Protein AF-A0A949FU10-F1 (afdb_monomer)

Mean predicted aligned error: 13.72 Å

pLDDT: mean 79.92, std 23.71, range [29.31, 98.62]

Structure (mmCIF, N/CA/C/O backbone):
data_AF-A0A949FU10-F1
#
_entry.id   AF-A0A949FU10-F1
#
loop_
_atom_site.group_PDB
_atom_site.id
_atom_site.type_symbol
_atom_site.label_atom_id
_atom_site.lab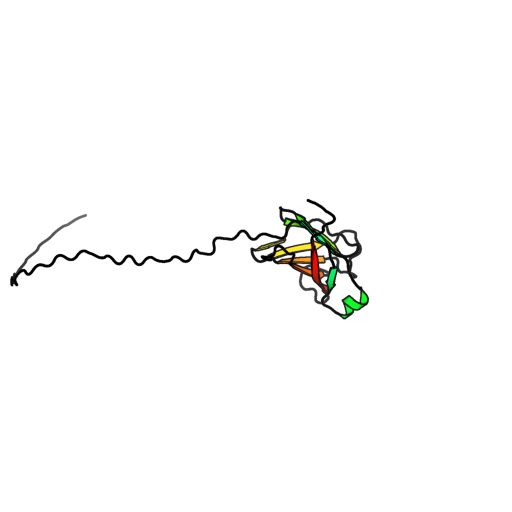el_alt_id
_atom_site.label_comp_id
_atom_site.label_asym_id
_atom_site.label_entity_id
_atom_site.label_seq_id
_atom_site.pdbx_PDB_ins_code
_atom_site.Cartn_x
_atom_site.Cartn_y
_atom_site.Cartn_z
_atom_site.occupancy
_atom_site.B_iso_or_equiv
_atom_site.auth_seq_id
_atom_site.auth_comp_id
_atom_site.auth_asym_id
_atom_site.auth_atom_id
_atom_site.pdbx_PDB_model_num
ATOM 1 N N . MET A 1 1 ? 60.988 -49.528 -0.776 1.00 36.22 1 MET A N 1
ATOM 2 C CA . MET A 1 1 ? 62.097 -50.430 -1.159 1.00 36.22 1 MET A CA 1
ATOM 3 C C . MET A 1 1 ? 61.467 -51.794 -1.379 1.00 36.22 1 MET A C 1
ATOM 5 O O . MET A 1 1 ? 61.014 -52.390 -0.419 1.00 36.22 1 MET A O 1
ATOM 9 N N . SER A 1 2 ? 61.008 -52.066 -2.598 1.00 36.38 2 SER A N 1
ATOM 10 C CA . SER A 1 2 ? 61.782 -52.619 -3.726 1.00 36.38 2 SER A CA 1
ATOM 11 C C . SER A 1 2 ? 61.984 -54.120 -3.586 1.00 36.38 2 SER A C 1
ATOM 13 O O . SER A 1 2 ? 62.791 -54.532 -2.766 1.00 36.38 2 SER A O 1
ATOM 15 N N . LEU A 1 3 ? 61.254 -54.876 -4.408 1.00 33.97 3 LEU A N 1
ATOM 16 C CA . LEU A 1 3 ? 61.683 -56.036 -5.207 1.00 33.97 3 LEU A CA 1
ATOM 17 C C . LEU A 1 3 ? 60.397 -56.584 -5.855 1.00 33.97 3 LEU A C 1
ATOM 19 O O . LEU A 1 3 ? 59.525 -57.107 -5.176 1.00 33.97 3 LEU A O 1
ATOM 23 N N . GLU A 1 4 ? 60.042 -56.097 -7.043 1.00 30.94 4 GLU A N 1
ATOM 24 C CA . GLU A 1 4 ? 60.472 -56.609 -8.355 1.00 30.94 4 GLU A CA 1
ATOM 25 C C . GLU A 1 4 ? 59.911 -57.994 -8.703 1.00 30.94 4 GLU A C 1
ATOM 27 O O . GLU A 1 4 ? 60.265 -58.973 -8.064 1.00 30.94 4 GLU A O 1
ATOM 32 N N . ARG A 1 5 ? 59.190 -58.005 -9.843 1.00 37.09 5 ARG A N 1
ATOM 33 C CA . ARG A 1 5 ? 59.291 -58.964 -10.966 1.00 37.09 5 ARG A CA 1
ATOM 34 C C . ARG A 1 5 ? 58.904 -60.427 -10.678 1.00 37.09 5 ARG A C 1
ATOM 36 O O . ARG A 1 5 ? 59.077 -60.940 -9.596 1.00 37.09 5 ARG A O 1
ATOM 43 N N . ALA A 1 6 ? 58.453 -61.247 -11.615 1.00 33.59 6 ALA A N 1
ATOM 44 C CA . ALA A 1 6 ? 57.992 -61.185 -12.999 1.00 33.59 6 ALA A CA 1
ATOM 45 C C . ALA A 1 6 ? 57.697 -62.657 -13.379 1.00 33.59 6 ALA A C 1
ATOM 47 O O . ALA A 1 6 ? 58.160 -63.569 -12.699 1.00 33.59 6 ALA A O 1
ATOM 48 N N . GLY A 1 7 ? 57.036 -62.888 -14.515 1.00 29.59 7 GLY A N 1
ATOM 49 C CA . GLY A 1 7 ? 57.070 -64.179 -15.223 1.00 29.59 7 GLY A CA 1
ATOM 50 C C . GLY A 1 7 ? 55.716 -64.890 -15.213 1.00 29.59 7 GLY A C 1
ATOM 51 O O . GLY A 1 7 ? 55.301 -65.382 -14.177 1.00 29.59 7 GLY A O 1
ATOM 52 N N . ALA A 1 8 ? 54.887 -64.805 -16.258 1.00 34.62 8 ALA A N 1
ATOM 53 C CA . ALA A 1 8 ? 55.028 -65.337 -17.625 1.00 34.62 8 ALA A CA 1
ATOM 54 C C . ALA A 1 8 ? 54.721 -66.843 -17.734 1.00 34.62 8 ALA A C 1
ATOM 56 O O . ALA A 1 8 ? 54.859 -67.585 -16.773 1.00 34.62 8 ALA A O 1
ATOM 57 N N . VAL A 1 9 ? 54.382 -67.245 -18.968 1.00 37.00 9 VAL A N 1
ATOM 58 C CA . VAL A 1 9 ? 54.052 -68.586 -19.501 1.00 37.00 9 VAL A CA 1
ATOM 59 C C . VAL A 1 9 ? 52.528 -68.791 -19.646 1.00 37.00 9 VAL A C 1
ATOM 61 O O . VAL A 1 9 ? 51.840 -69.071 -18.680 1.00 37.00 9 VAL A O 1
ATOM 64 N N . SER A 1 10 ? 51.901 -68.451 -20.783 1.00 38.00 10 SER A N 1
ATOM 65 C CA . SER A 1 10 ? 51.980 -69.030 -22.148 1.00 38.00 10 SER A CA 1
ATOM 66 C C . SER A 1 10 ? 51.036 -70.229 -22.349 1.00 38.00 10 SER A C 1
ATOM 68 O O . SER A 1 10 ? 50.742 -70.957 -21.411 1.00 38.00 10 SER A O 1
ATOM 70 N N . TRP A 1 11 ? 50.673 -70.448 -23.622 1.00 29.31 11 TRP A N 1
ATOM 71 C CA . TRP A 1 11 ? 50.143 -71.672 -24.242 1.00 29.31 11 TRP A CA 1
ATOM 72 C C . TRP A 1 11 ? 48.611 -71.785 -24.366 1.00 29.31 11 TRP A C 1
ATOM 74 O O . TRP A 1 11 ? 47.967 -72.473 -23.590 1.00 29.31 11 TRP A O 1
ATOM 84 N N . ARG A 1 12 ? 48.041 -71.297 -25.478 1.00 39.56 12 ARG A N 1
ATOM 85 C CA . ARG A 1 12 ? 47.785 -72.124 -26.683 1.00 39.56 12 ARG A CA 1
ATOM 86 C C . ARG A 1 12 ? 46.923 -71.390 -27.712 1.00 39.56 12 ARG A C 1
ATOM 88 O O . ARG A 1 12 ? 45.855 -70.868 -27.429 1.00 39.56 12 ARG A O 1
ATOM 95 N N . ARG A 1 13 ? 47.446 -71.409 -28.937 1.00 38.94 13 ARG A N 1
ATOM 96 C CA . ARG A 1 13 ? 46.797 -71.056 -30.198 1.00 38.94 13 ARG A CA 1
ATOM 97 C C . ARG A 1 13 ? 45.562 -71.928 -30.442 1.00 38.94 13 ARG A C 1
ATOM 99 O O . ARG A 1 13 ? 45.652 -73.145 -30.314 1.00 38.94 13 ARG A O 1
ATOM 106 N N . ALA A 1 14 ? 44.510 -71.320 -30.974 1.00 37.16 14 ALA A N 1
ATOM 107 C CA . ALA A 1 14 ? 43.688 -71.940 -32.003 1.00 37.16 14 ALA A CA 1
ATOM 108 C C . ALA A 1 14 ? 43.316 -70.859 -33.024 1.00 37.16 14 ALA A C 1
ATOM 110 O O . ALA A 1 14 ? 42.587 -69.917 -32.732 1.00 37.16 14 ALA A O 1
ATOM 111 N N . VAL A 1 15 ? 43.917 -70.985 -34.202 1.00 37.41 15 VAL A N 1
ATOM 112 C CA . VAL A 1 15 ? 43.561 -70.262 -35.418 1.00 37.41 15 VAL A CA 1
ATOM 113 C C . VAL A 1 15 ? 42.444 -71.063 -36.074 1.00 37.41 15 VAL A C 1
ATOM 115 O O . VAL A 1 15 ? 42.637 -72.248 -36.335 1.00 37.41 15 VAL A O 1
ATOM 118 N N . LEU A 1 16 ? 41.320 -70.423 -36.389 1.00 33.38 16 LEU A N 1
ATOM 119 C CA . LEU A 1 16 ? 40.479 -70.872 -37.489 1.00 33.38 16 LEU A CA 1
ATOM 120 C C . LEU A 1 16 ? 40.045 -69.655 -38.305 1.00 33.38 16 LEU A C 1
ATOM 122 O O . LEU A 1 16 ? 39.433 -68.718 -37.801 1.00 33.38 16 LEU A O 1
ATOM 126 N N . VAL A 1 17 ? 40.463 -69.688 -39.564 1.00 35.81 17 VAL A N 1
ATOM 127 C CA . VAL A 1 17 ? 40.218 -68.706 -40.614 1.00 35.81 17 VAL A CA 1
ATOM 128 C C . VAL A 1 17 ? 38.831 -68.961 -41.197 1.00 35.81 17 VAL A C 1
ATOM 130 O O . VAL A 1 17 ? 38.564 -70.076 -41.637 1.00 35.81 17 VAL A O 1
ATOM 133 N N . LEU A 1 18 ? 37.986 -67.931 -41.271 1.00 35.41 18 LEU A N 1
ATOM 134 C CA . LEU A 1 18 ? 36.823 -67.901 -42.159 1.00 35.41 18 LEU A CA 1
ATOM 135 C C . LEU A 1 18 ? 36.840 -66.591 -42.958 1.00 35.41 18 LEU A C 1
ATOM 137 O O . LEU A 1 18 ? 36.600 -65.503 -42.448 1.00 35.41 18 LEU A O 1
ATOM 141 N N . THR A 1 19 ? 37.267 -66.777 -44.204 1.00 40.72 19 THR A N 1
ATOM 142 C CA . THR A 1 19 ? 36.998 -66.055 -45.455 1.00 40.72 19 THR A CA 1
ATOM 143 C C . THR A 1 19 ? 36.336 -64.676 -45.416 1.00 40.72 19 THR A C 1
ATOM 145 O O . THR A 1 19 ? 35.208 -64.495 -44.970 1.00 40.72 19 THR A O 1
ATOM 148 N N . ALA A 1 20 ? 37.042 -63.742 -46.056 1.00 36.19 20 ALA A N 1
ATOM 149 C CA . ALA A 1 20 ? 36.609 -62.414 -46.445 1.00 36.19 20 ALA A CA 1
ATOM 150 C C . ALA A 1 20 ? 35.370 -62.412 -47.360 1.00 36.19 20 ALA A C 1
ATOM 152 O O . ALA A 1 20 ? 35.271 -63.196 -48.301 1.00 36.19 20 ALA A O 1
ATOM 153 N N . GLY A 1 21 ? 34.497 -61.435 -47.126 1.00 37.06 21 GLY A N 1
ATOM 154 C CA . GLY A 1 21 ? 33.452 -60.979 -48.038 1.00 37.06 21 GLY A CA 1
ATOM 155 C C . GLY A 1 21 ? 33.087 -59.543 -47.665 1.00 37.06 21 GLY A C 1
ATOM 156 O O . GLY A 1 21 ? 32.436 -59.307 -46.655 1.00 37.06 21 GLY A O 1
ATOM 157 N N . ALA A 1 22 ? 33.618 -58.588 -48.424 1.00 42.38 22 ALA A N 1
ATOM 158 C CA . ALA A 1 22 ? 33.556 -57.151 -48.182 1.00 42.38 22 ALA A CA 1
ATOM 159 C C . ALA A 1 22 ? 32.151 -56.561 -48.359 1.00 42.38 22 ALA A C 1
ATOM 161 O O . ALA A 1 22 ? 31.517 -56.896 -49.349 1.00 42.38 22 A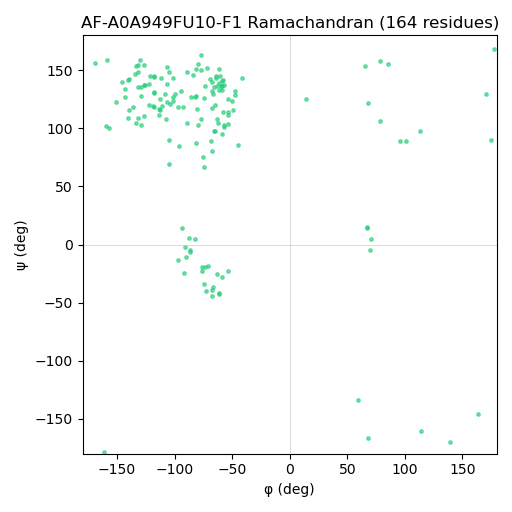LA A O 1
ATOM 162 N N . VAL A 1 23 ? 31.759 -55.586 -47.524 1.00 38.00 23 VAL A N 1
ATOM 163 C CA . VAL A 1 23 ? 31.044 -54.368 -47.964 1.00 38.00 23 VAL A CA 1
ATOM 164 C C . VAL A 1 23 ? 31.389 -53.213 -47.013 1.00 38.00 23 VAL A C 1
ATOM 166 O O . VAL A 1 23 ? 31.193 -53.301 -45.803 1.00 38.00 23 VAL A O 1
ATOM 169 N N . LEU A 1 24 ? 31.923 -52.131 -47.587 1.00 41.94 24 LEU A N 1
ATOM 170 C CA . LEU A 1 24 ? 32.089 -50.827 -46.952 1.00 41.94 24 LEU A CA 1
ATOM 171 C C . LEU A 1 24 ? 30.734 -50.276 -46.485 1.00 41.94 24 LEU A C 1
ATOM 173 O O . LEU A 1 24 ? 29.799 -50.189 -47.275 1.00 41.94 24 LEU A O 1
ATOM 177 N N . GLY A 1 25 ? 30.658 -49.788 -45.251 1.00 38.00 25 GLY A N 1
ATOM 178 C CA . GLY A 1 25 ? 29.503 -49.029 -44.782 1.00 38.00 25 GLY A CA 1
ATOM 179 C C . GLY A 1 25 ? 29.869 -48.190 -43.573 1.00 38.00 25 GLY A C 1
ATOM 180 O O . GLY A 1 25 ? 30.027 -48.716 -42.479 1.00 38.00 25 GLY A O 1
ATOM 181 N N . LEU A 1 26 ? 30.064 -46.896 -43.818 1.00 43.50 26 LEU A N 1
ATOM 182 C CA . LEU A 1 26 ? 30.449 -45.849 -42.879 1.00 43.50 26 LEU A CA 1
ATOM 183 C C . LEU A 1 26 ? 29.755 -45.926 -41.511 1.00 43.50 26 LEU A C 1
ATOM 185 O O . LEU A 1 26 ? 28.553 -46.150 -41.394 1.00 43.50 26 LEU A O 1
ATOM 189 N N . HIS A 1 27 ? 30.534 -45.573 -40.491 1.00 42.34 27 HIS A N 1
ATOM 190 C CA . HIS A 1 27 ? 30.065 -45.107 -39.196 1.00 42.34 27 HIS A CA 1
ATOM 191 C C . HIS A 1 27 ? 29.011 -44.001 -39.345 1.00 42.34 27 HIS A C 1
ATOM 193 O O . HIS A 1 27 ? 29.327 -42.891 -39.765 1.00 42.34 27 HIS A O 1
ATOM 199 N N . ALA A 1 28 ? 27.784 -44.269 -38.908 1.00 46.44 28 ALA A N 1
ATOM 200 C CA . ALA A 1 28 ? 26.878 -43.224 -38.461 1.00 46.44 28 ALA A CA 1
ATOM 201 C C . ALA A 1 28 ? 26.832 -43.291 -36.933 1.00 46.44 28 ALA A C 1
ATOM 203 O O . ALA A 1 28 ? 26.052 -44.028 -36.335 1.00 46.44 28 ALA A O 1
ATOM 204 N N . CYS A 1 29 ? 27.739 -42.545 -36.303 1.00 40.28 29 CYS A N 1
ATOM 205 C CA . CYS A 1 29 ? 27.634 -42.200 -34.896 1.00 40.28 29 CYS A CA 1
ATOM 206 C C . CYS A 1 29 ? 26.347 -41.376 -34.752 1.00 40.28 29 CYS A C 1
ATOM 208 O O . CYS A 1 29 ? 26.289 -40.233 -35.209 1.00 40.28 29 CYS A O 1
ATOM 210 N N . ALA A 1 30 ? 25.289 -41.976 -34.210 1.00 49.25 30 ALA A N 1
ATOM 211 C CA . ALA A 1 30 ? 24.058 -41.268 -33.901 1.00 49.25 30 ALA A CA 1
ATOM 212 C C . ALA A 1 30 ? 24.345 -40.299 -32.745 1.00 49.25 30 ALA A C 1
ATOM 214 O O . ALA A 1 30 ? 24.238 -40.648 -31.571 1.00 49.25 30 ALA A O 1
ATOM 215 N N . LEU A 1 31 ? 24.762 -39.079 -33.086 1.00 52.09 31 LEU A N 1
ATOM 216 C CA . LEU A 1 31 ? 24.756 -37.949 -32.170 1.00 52.09 31 LEU A CA 1
ATOM 217 C C . LEU A 1 31 ? 23.295 -37.659 -31.832 1.00 52.09 31 LEU A C 1
ATOM 219 O O . LEU A 1 31 ? 22.583 -37.012 -32.599 1.00 52.09 31 LEU A O 1
ATOM 223 N N . ALA A 1 32 ? 22.845 -38.166 -30.687 1.00 52.44 32 ALA A N 1
ATOM 224 C CA . ALA A 1 32 ? 21.641 -37.678 -30.044 1.00 52.44 32 ALA A CA 1
ATOM 225 C C . ALA A 1 32 ? 21.838 -36.176 -29.796 1.00 52.44 32 ALA A C 1
ATOM 227 O O . ALA A 1 32 ? 22.583 -35.768 -28.903 1.00 52.44 32 ALA A O 1
ATOM 228 N N . GLN A 1 33 ? 21.217 -35.347 -30.633 1.00 51.00 33 GLN A N 1
ATOM 229 C CA . GLN A 1 33 ? 21.089 -33.922 -30.378 1.00 51.00 33 GLN A CA 1
ATOM 230 C C . GLN A 1 33 ? 20.194 -33.794 -29.151 1.00 51.00 33 GLN A C 1
ATOM 232 O O . GLN A 1 33 ? 18.974 -33.911 -29.236 1.00 51.00 33 GLN A O 1
ATOM 237 N N . SER A 1 34 ? 20.821 -33.617 -27.990 1.00 48.62 34 SER A N 1
ATOM 238 C CA . SER A 1 34 ? 20.141 -33.101 -26.816 1.00 48.62 34 SER A CA 1
ATOM 239 C C . SER A 1 34 ? 19.564 -31.750 -27.219 1.00 48.62 34 SER A C 1
ATOM 241 O O . SER A 1 34 ? 20.290 -30.759 -27.317 1.00 48.62 34 SER A O 1
ATOM 243 N N . THR A 1 35 ? 18.265 -31.706 -27.507 1.00 49.75 35 THR A N 1
ATOM 244 C CA . THR A 1 35 ? 17.511 -30.461 -27.474 1.00 49.75 35 THR A CA 1
ATOM 245 C C . THR A 1 35 ? 17.463 -30.065 -26.009 1.00 49.75 35 THR A C 1
ATOM 247 O O . THR A 1 35 ? 16.498 -30.357 -25.300 1.00 49.75 35 THR A O 1
ATOM 250 N N . ALA A 1 36 ? 18.554 -29.468 -25.528 1.00 54.50 36 ALA A N 1
ATOM 251 C CA . ALA A 1 36 ? 18.522 -28.681 -24.319 1.00 54.50 36 ALA A CA 1
ATOM 252 C C . ALA A 1 36 ? 17.400 -27.671 -24.550 1.00 54.50 36 ALA A C 1
ATOM 254 O O . ALA A 1 36 ? 17.539 -26.744 -25.347 1.00 54.50 36 ALA A O 1
ATOM 255 N N . HIS A 1 37 ? 16.247 -27.918 -23.925 1.00 55.78 37 HIS A N 1
ATOM 256 C CA . HIS A 1 37 ? 15.246 -26.883 -23.764 1.00 55.78 37 HIS A CA 1
ATOM 257 C C . HIS A 1 37 ? 16.007 -25.662 -23.251 1.00 55.78 37 HIS A C 1
ATOM 259 O O . HIS A 1 37 ? 16.786 -25.831 -22.302 1.00 55.78 37 HIS A O 1
ATOM 265 N N . PRO A 1 38 ? 15.858 -24.475 -23.864 1.00 52.75 38 PRO A N 1
ATOM 266 C CA . PRO A 1 38 ? 16.388 -23.278 -23.248 1.00 52.75 38 PRO A CA 1
ATOM 267 C C . PRO A 1 38 ? 15.810 -23.254 -21.835 1.00 52.75 38 PRO A C 1
ATOM 269 O O . PRO A 1 38 ? 14.596 -23.164 -21.641 1.00 52.75 38 PRO A O 1
ATOM 272 N N . SER A 1 39 ? 16.692 -23.448 -20.851 1.00 51.16 39 SER A N 1
ATOM 273 C CA . SER A 1 39 ? 16.407 -23.111 -19.464 1.00 51.16 39 SER A CA 1
ATOM 274 C C . SER A 1 39 ? 15.816 -21.707 -19.516 1.00 51.16 39 SER A C 1
ATOM 276 O O . SER A 1 39 ? 16.385 -20.908 -20.264 1.00 51.16 39 SER A O 1
ATOM 278 N N . PRO A 1 40 ? 14.680 -21.408 -18.856 1.00 53.59 40 PRO A N 1
ATOM 279 C CA . PRO A 1 40 ? 14.101 -20.076 -18.892 1.00 53.59 40 PRO A CA 1
ATOM 280 C C . PRO A 1 40 ? 15.154 -19.118 -18.350 1.00 53.59 40 PRO A C 1
ATOM 282 O O . PRO A 1 40 ? 15.361 -18.982 -17.146 1.00 53.59 40 PRO A O 1
ATOM 285 N N . GLU A 1 41 ? 15.882 -18.536 -19.292 1.00 49.94 41 GLU A N 1
ATOM 286 C CA . GLU A 1 41 ? 16.798 -17.445 -19.116 1.00 49.94 41 GLU A CA 1
ATOM 287 C C . GLU A 1 41 ? 16.008 -16.409 -18.345 1.00 49.94 41 GLU A C 1
ATOM 289 O O . GLU A 1 41 ? 14.878 -16.088 -18.714 1.00 49.94 41 GLU A O 1
ATOM 294 N N . THR A 1 42 ? 16.561 -16.018 -17.203 1.00 49.69 42 THR A N 1
ATOM 295 C CA . THR A 1 42 ? 16.027 -15.070 -16.239 1.00 49.69 42 THR A CA 1
ATOM 296 C C . THR A 1 42 ? 15.487 -13.840 -16.962 1.00 49.69 42 THR A C 1
ATOM 298 O O . THR A 1 42 ? 16.197 -12.849 -17.119 1.00 49.69 42 THR A O 1
ATOM 301 N N . ALA A 1 43 ? 14.235 -13.891 -17.423 1.00 53.09 43 ALA A N 1
ATOM 302 C CA . ALA A 1 43 ? 13.553 -12.728 -17.943 1.00 53.09 43 ALA A CA 1
ATOM 303 C C . ALA A 1 43 ? 13.582 -11.732 -16.791 1.00 53.09 43 ALA A C 1
ATOM 305 O O . ALA A 1 43 ? 13.073 -12.023 -15.703 1.00 53.09 43 ALA A O 1
ATOM 306 N N . ALA A 1 44 ? 14.297 -10.623 -16.982 1.00 62.41 44 ALA A N 1
ATOM 307 C CA . ALA A 1 44 ? 14.413 -9.601 -15.963 1.00 62.41 44 ALA A CA 1
ATOM 308 C C . ALA A 1 44 ? 12.989 -9.220 -15.553 1.00 62.41 44 ALA A C 1
ATOM 310 O O . ALA A 1 44 ? 12.210 -8.738 -16.374 1.00 62.41 44 ALA A O 1
ATOM 311 N N . VAL A 1 45 ? 12.621 -9.523 -14.307 1.00 69.25 45 VAL A N 1
ATOM 312 C CA . VAL A 1 45 ? 11.291 -9.204 -13.794 1.00 69.25 45 VAL A CA 1
ATOM 313 C C . VAL A 1 45 ? 11.160 -7.692 -13.813 1.00 69.25 45 VAL A C 1
ATOM 315 O O . VAL A 1 45 ? 11.809 -6.994 -13.031 1.00 69.25 45 VAL A O 1
ATOM 318 N N . ALA A 1 46 ? 10.349 -7.196 -14.743 1.00 84.00 46 ALA A N 1
ATOM 319 C CA . ALA A 1 46 ? 10.040 -5.787 -14.854 1.00 84.00 46 ALA A CA 1
ATOM 320 C C . ALA A 1 46 ? 8.963 -5.448 -13.822 1.00 84.00 46 ALA A C 1
ATOM 322 O O . ALA A 1 46 ? 7.846 -5.964 -13.869 1.00 84.00 46 ALA A O 1
ATOM 323 N N . TYR A 1 47 ? 9.315 -4.593 -12.867 1.00 89.81 47 TYR A N 1
ATOM 324 C CA . TYR A 1 47 ? 8.343 -4.016 -11.948 1.00 89.81 47 TYR A CA 1
ATOM 325 C C . TYR A 1 47 ? 7.629 -2.832 -12.610 1.00 89.81 47 TYR A C 1
ATOM 327 O O . TYR A 1 47 ? 8.233 -2.150 -13.442 1.00 89.81 47 TYR A O 1
ATOM 335 N N . PRO A 1 48 ? 6.372 -2.556 -12.227 1.00 92.31 48 PRO A N 1
ATOM 336 C CA . PRO A 1 48 ? 5.571 -1.458 -12.767 1.00 92.31 48 PRO A CA 1
ATOM 337 C C . PRO A 1 48 ? 6.035 -0.096 -12.211 1.00 92.31 48 PRO A C 1
ATOM 339 O O . PRO A 1 48 ? 5.334 0.552 -11.435 1.00 92.31 48 PRO A O 1
ATOM 342 N N . VAL A 1 49 ? 7.248 0.325 -12.573 1.00 94.25 49 VAL A N 1
ATOM 343 C CA . VAL A 1 49 ? 7.821 1.635 -12.223 1.00 94.25 49 VAL A CA 1
ATOM 344 C C . VAL A 1 49 ? 6.941 2.751 -12.789 1.00 94.25 49 VAL A C 1
ATOM 346 O O . VAL A 1 49 ? 6.499 2.676 -13.935 1.00 94.25 49 VAL A O 1
ATOM 349 N N . GLY A 1 50 ? 6.698 3.787 -11.987 1.00 95.12 50 GLY A N 1
ATOM 350 C CA . GLY A 1 50 ? 5.913 4.954 -12.378 1.00 95.12 50 GLY A CA 1
ATOM 351 C C . GLY A 1 50 ? 4.976 5.458 -11.285 1.00 95.12 50 GLY A C 1
ATOM 352 O O . GLY A 1 50 ? 5.036 5.033 -10.127 1.00 95.12 50 GLY A O 1
ATOM 353 N N . HIS A 1 51 ? 4.099 6.376 -11.686 1.00 97.25 51 HIS A N 1
ATOM 354 C CA . HIS A 1 51 ? 3.065 6.956 -10.839 1.00 97.25 51 HIS A CA 1
ATOM 355 C C . HIS A 1 51 ? 1.716 6.286 -11.105 1.00 97.25 51 HIS A C 1
ATOM 357 O O . HIS A 1 51 ? 1.263 6.168 -12.248 1.00 97.25 51 HIS A O 1
ATOM 363 N N . TRP A 1 52 ? 1.064 5.864 -10.029 1.00 97.81 52 TRP A N 1
ATOM 364 C CA . TRP A 1 52 ? -0.183 5.117 -10.044 1.00 97.81 52 TRP A CA 1
ATOM 365 C C . TRP A 1 52 ? -1.184 5.779 -9.110 1.00 97.81 52 TRP A C 1
ATOM 367 O O . TRP A 1 52 ? -0.853 6.129 -7.979 1.00 97.81 52 TRP A O 1
ATOM 377 N N . VAL A 1 53 ? -2.422 5.918 -9.568 1.00 98.00 53 VAL A N 1
ATOM 378 C CA . VAL A 1 53 ? -3.526 6.515 -8.806 1.00 98.00 53 VAL A CA 1
ATOM 379 C C . VAL A 1 53 ? -4.754 5.621 -8.890 1.00 98.00 53 VAL A C 1
ATOM 381 O O . VAL A 1 53 ? -4.918 4.871 -9.853 1.00 98.00 53 VAL A O 1
ATOM 384 N N . GLY A 1 54 ? -5.633 5.695 -7.899 1.00 97.31 54 GLY A N 1
ATOM 385 C CA . GLY A 1 54 ? -6.838 4.872 -7.857 1.00 97.31 54 GLY A CA 1
ATOM 386 C C . GLY A 1 54 ? -7.463 4.846 -6.471 1.00 97.31 54 GLY A C 1
ATOM 387 O O . GLY A 1 54 ? -7.406 5.833 -5.737 1.00 97.31 54 GLY A O 1
ATOM 388 N N . GLU A 1 55 ? -8.040 3.703 -6.117 1.00 97.12 55 GLU A N 1
ATOM 389 C CA . GLU A 1 55 ? -8.738 3.511 -4.847 1.00 97.12 55 GLU A CA 1
ATOM 390 C C . GLU A 1 55 ? -8.135 2.365 -4.030 1.00 97.12 55 GLU A C 1
ATOM 392 O O . GLU A 1 55 ? -7.831 1.290 -4.551 1.00 97.12 55 GLU A O 1
ATOM 397 N N . ALA A 1 56 ? -8.012 2.581 -2.721 1.00 97.31 56 ALA A N 1
ATOM 398 C CA . ALA A 1 56 ? -7.714 1.547 -1.740 1.00 97.31 56 ALA A CA 1
ATOM 399 C C . ALA A 1 56 ? -9.002 0.787 -1.383 1.00 97.31 56 ALA A C 1
ATOM 401 O O . ALA A 1 56 ? -9.704 1.108 -0.416 1.00 97.31 56 ALA A O 1
ATOM 402 N N . ARG A 1 57 ? -9.328 -0.249 -2.160 1.00 96.94 57 ARG A N 1
ATOM 403 C CA . ARG A 1 57 ? -10.538 -1.048 -1.955 1.00 96.94 57 ARG A CA 1
ATOM 404 C C . ARG A 1 57 ? -10.343 -2.070 -0.839 1.00 96.94 57 ARG A C 1
ATOM 406 O O . ARG A 1 57 ? -9.776 -3.144 -1.037 1.00 96.94 57 ARG A O 1
ATOM 413 N N . LEU A 1 58 ? -10.907 -1.771 0.329 1.00 97.06 58 LEU A N 1
ATOM 414 C CA . LEU A 1 58 ? -10.974 -2.696 1.466 1.00 97.06 58 LEU A CA 1
ATOM 415 C C . LEU A 1 58 ? -11.802 -3.939 1.129 1.00 97.06 58 LEU A C 1
ATOM 417 O O . LEU A 1 58 ? -12.887 -3.820 0.560 1.00 97.06 58 LEU A O 1
ATOM 421 N N . PHE A 1 59 ? -11.338 -5.128 1.513 1.00 96.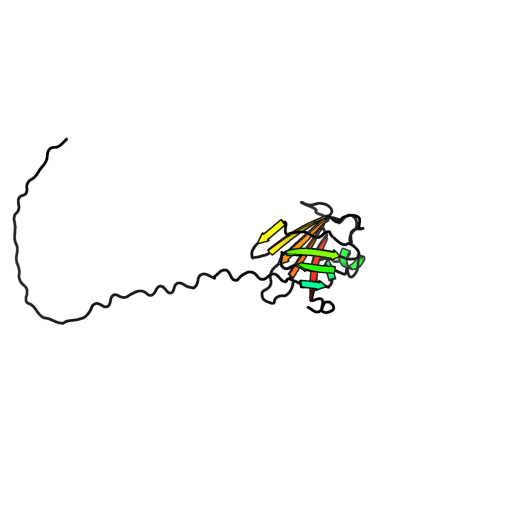31 59 PHE A N 1
ATOM 422 C CA . PHE A 1 59 ? -12.070 -6.384 1.312 1.00 96.31 59 PHE A CA 1
ATOM 423 C C . PHE A 1 59 ? -13.242 -6.553 2.276 1.00 96.31 59 PHE A C 1
ATOM 425 O O . PHE A 1 59 ? -14.283 -7.069 1.868 1.00 96.31 59 PHE A O 1
ATOM 432 N N . ASP A 1 60 ? -13.115 -6.057 3.506 1.00 95.81 60 ASP A N 1
ATOM 433 C CA . ASP A 1 60 ? -14.219 -6.036 4.462 1.00 95.81 60 ASP A CA 1
ATOM 434 C C . ASP A 1 60 ? -15.341 -5.109 3.966 1.00 95.81 60 ASP A C 1
ATOM 436 O O . ASP A 1 60 ? -15.149 -3.907 3.746 1.00 95.81 60 ASP A O 1
ATOM 440 N N . ARG A 1 61 ? -16.533 -5.682 3.772 1.00 94.19 61 ARG A N 1
ATOM 441 C CA . ARG A 1 61 ? -17.695 -4.962 3.244 1.00 94.19 61 ARG A CA 1
ATOM 442 C C . ARG A 1 61 ? -18.219 -3.908 4.219 1.00 94.19 61 ARG A C 1
ATOM 444 O O . ARG A 1 61 ? -18.621 -2.841 3.757 1.00 94.19 61 ARG A O 1
ATOM 451 N N . ALA A 1 62 ? -18.239 -4.194 5.520 1.00 93.31 62 ALA A N 1
ATOM 452 C CA . ALA A 1 62 ? -18.759 -3.271 6.526 1.00 93.31 62 ALA A CA 1
ATOM 453 C C . ALA A 1 62 ? -17.849 -2.042 6.639 1.00 93.31 62 ALA A C 1
ATOM 455 O O . ALA A 1 62 ? -18.332 -0.910 6.579 1.00 93.31 62 ALA A O 1
ATOM 456 N N . LEU A 1 63 ? -16.528 -2.253 6.672 1.00 91.69 63 LEU A N 1
ATOM 457 C CA . LEU A 1 63 ? -15.554 -1.159 6.644 1.00 91.69 63 LEU A CA 1
ATOM 458 C C . LEU A 1 63 ? -15.659 -0.337 5.355 1.00 91.69 63 LEU A C 1
ATOM 460 O O . LEU A 1 63 ? -15.625 0.892 5.415 1.00 91.69 63 LEU A O 1
ATOM 464 N N . ARG A 1 64 ? -15.841 -0.989 4.198 1.00 92.62 64 ARG A N 1
ATOM 465 C CA . ARG A 1 64 ? -16.033 -0.293 2.914 1.00 92.62 64 ARG A CA 1
ATOM 466 C C . ARG A 1 64 ? -17.291 0.581 2.916 1.00 92.62 64 ARG A C 1
ATOM 468 O O . ARG A 1 64 ? -17.240 1.712 2.447 1.00 92.62 64 ARG A O 1
ATOM 475 N N . GLN A 1 65 ? -18.404 0.084 3.457 1.00 92.50 65 GLN A N 1
ATOM 476 C CA . GLN A 1 65 ? -19.655 0.846 3.561 1.00 92.50 65 GLN A CA 1
ATOM 477 C C . GLN A 1 65 ? -19.538 2.033 4.523 1.00 92.50 65 GLN A C 1
ATOM 479 O O . GLN A 1 65 ? -20.096 3.089 4.250 1.00 92.50 65 GLN A O 1
ATOM 484 N N . GLN A 1 66 ? -18.799 1.876 5.623 1.00 91.50 66 GLN A N 1
ATOM 485 C CA . GLN A 1 66 ? -18.607 2.937 6.609 1.00 91.50 66 GLN A CA 1
ATOM 486 C C . GLN A 1 66 ? -17.674 4.049 6.113 1.00 91.50 66 GLN A C 1
ATOM 488 O O . GLN A 1 66 ? -17.889 5.218 6.426 1.00 91.50 66 GLN A O 1
ATOM 493 N N . ARG A 1 67 ? -16.597 3.690 5.406 1.00 88.69 67 ARG A N 1
ATOM 494 C CA . ARG A 1 67 ? -15.563 4.647 4.985 1.00 88.69 67 ARG A CA 1
ATOM 495 C C . ARG A 1 67 ? -15.803 5.249 3.608 1.00 88.69 67 ARG A C 1
ATOM 497 O O . ARG A 1 67 ? -15.318 6.345 3.358 1.00 88.69 67 ARG A O 1
ATOM 504 N N . GLY A 1 68 ? -16.543 4.557 2.745 1.00 88.00 68 GLY A N 1
ATOM 505 C CA . GLY A 1 68 ? -16.650 4.928 1.340 1.00 88.00 68 GLY A CA 1
ATOM 506 C C . GLY A 1 68 ? -15.330 4.720 0.581 1.00 88.00 68 GLY A C 1
ATOM 507 O O . GLY A 1 68 ? -14.432 4.026 1.071 1.00 88.00 68 GLY A O 1
ATOM 508 N N . PRO A 1 69 ? -15.220 5.281 -0.633 1.00 89.94 69 PRO A N 1
ATOM 509 C CA . PRO A 1 69 ? -13.997 5.235 -1.430 1.00 89.94 69 PRO A CA 1
ATOM 510 C C . PRO A 1 69 ? -12.832 5.926 -0.712 1.00 89.94 69 PRO A C 1
ATOM 512 O O . PRO A 1 69 ? -12.980 7.039 -0.210 1.00 89.94 69 PRO A O 1
ATOM 515 N N . ILE A 1 70 ? -11.665 5.279 -0.683 1.00 95.50 70 ILE A N 1
ATOM 516 C CA . ILE A 1 70 ? -10.441 5.840 -0.102 1.00 95.50 70 ILE A CA 1
ATOM 517 C C . ILE A 1 70 ? -9.453 6.057 -1.252 1.00 95.50 70 ILE A C 1
ATOM 519 O O . ILE A 1 70 ? -8.989 5.065 -1.820 1.00 95.50 70 ILE A O 1
ATOM 523 N N . PRO A 1 71 ? -9.126 7.307 -1.627 1.00 96.88 71 PRO A N 1
ATOM 524 C CA . PRO A 1 71 ? -8.171 7.553 -2.699 1.00 96.88 71 PRO A CA 1
ATOM 525 C C . PRO A 1 71 ? -6.792 7.027 -2.303 1.00 96.88 71 PRO A C 1
ATOM 527 O O . PRO A 1 71 ? -6.406 7.078 -1.135 1.00 96.88 71 PRO A O 1
ATOM 530 N N . MET A 1 72 ? -6.047 6.512 -3.272 1.00 97.69 72 MET A N 1
ATOM 531 C CA . MET A 1 72 ? -4.696 6.010 -3.062 1.00 97.69 72 MET A CA 1
ATOM 532 C C . MET A 1 72 ? -3.804 6.389 -4.237 1.00 97.69 72 MET A C 1
ATOM 534 O O . MET A 1 72 ? -4.231 6.352 -5.395 1.00 97.69 72 MET A O 1
ATOM 538 N N . SER A 1 73 ? -2.558 6.739 -3.934 1.00 97.75 73 SER A N 1
ATOM 539 C CA . SER A 1 73 ? -1.514 6.941 -4.931 1.00 97.75 73 SER A CA 1
ATOM 540 C C . SER A 1 73 ? -0.219 6.260 -4.511 1.00 97.75 73 SER A C 1
ATOM 542 O O . SER A 1 73 ? 0.101 6.153 -3.325 1.00 97.75 73 SER A O 1
ATOM 544 N N . ILE A 1 74 ? 0.515 5.777 -5.506 1.00 97.81 74 ILE A N 1
ATOM 545 C CA . ILE A 1 74 ? 1.834 5.176 -5.364 1.00 97.81 74 ILE A CA 1
ATOM 546 C C . ILE A 1 74 ? 2.762 5.800 -6.401 1.00 97.81 74 ILE A C 1
ATOM 548 O O . ILE A 1 74 ? 2.419 5.896 -7.576 1.00 97.81 74 ILE A O 1
ATOM 552 N N . GLU A 1 75 ? 3.968 6.147 -5.973 1.00 97.75 75 GLU A N 1
ATOM 553 C CA . GLU A 1 75 ? 5.111 6.376 -6.852 1.00 97.75 75 GLU A CA 1
ATOM 554 C C . GLU A 1 75 ? 6.126 5.267 -6.580 1.00 97.75 75 GLU A C 1
ATOM 556 O O . GLU A 1 75 ? 6.645 5.157 -5.465 1.00 97.75 75 GLU A O 1
ATOM 561 N N . LEU A 1 76 ? 6.379 4.431 -7.587 1.00 97.44 76 LEU A N 1
ATOM 562 C CA . LEU A 1 76 ? 7.425 3.414 -7.549 1.00 97.44 76 LEU A CA 1
ATOM 563 C C . LEU A 1 76 ? 8.566 3.860 -8.460 1.00 97.44 76 LEU A C 1
ATOM 565 O O . LEU A 1 76 ? 8.424 3.839 -9.683 1.00 97.44 76 LEU A O 1
ATOM 569 N N . ALA A 1 77 ? 9.684 4.265 -7.866 1.00 96.38 77 ALA A N 1
ATOM 570 C CA . ALA A 1 77 ? 10.851 4.745 -8.595 1.00 96.38 77 ALA A CA 1
ATOM 571 C C . ALA A 1 77 ? 11.666 3.590 -9.229 1.00 96.38 77 ALA A C 1
ATOM 573 O O . ALA A 1 77 ? 11.509 2.430 -8.834 1.00 96.38 77 ALA A O 1
ATOM 574 N N . PRO A 1 78 ? 12.562 3.871 -10.201 1.00 95.19 78 PRO A N 1
ATOM 575 C CA . PRO A 1 78 ? 13.401 2.847 -10.841 1.00 95.19 78 PRO A CA 1
ATOM 576 C C . PRO A 1 78 ? 14.314 2.069 -9.880 1.00 95.19 78 PRO A C 1
ATOM 578 O O . PRO A 1 78 ? 14.637 0.909 -10.132 1.00 95.19 78 PRO A O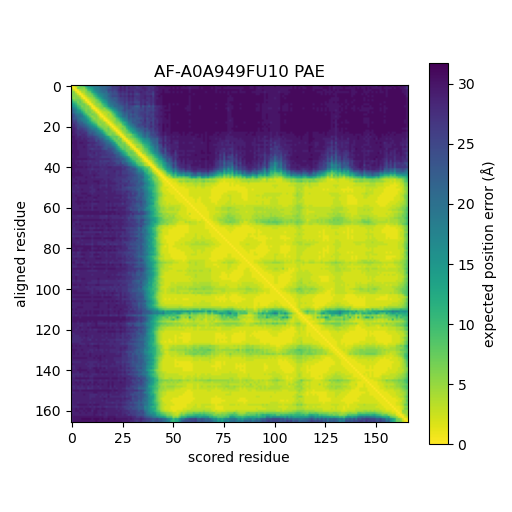 1
ATOM 581 N N . ASP A 1 79 ? 14.717 2.688 -8.769 1.00 95.56 79 ASP A N 1
ATOM 582 C CA . ASP A 1 79 ? 15.489 2.066 -7.685 1.00 95.56 79 ASP A CA 1
ATOM 583 C C . ASP A 1 79 ? 14.614 1.271 -6.693 1.00 95.56 79 ASP A C 1
ATOM 585 O O . ASP A 1 79 ? 15.117 0.721 -5.712 1.00 95.56 79 ASP A O 1
ATOM 589 N N . LEU A 1 80 ? 13.313 1.159 -6.985 1.00 96.19 80 LEU A N 1
ATOM 590 C CA . LEU A 1 80 ? 12.274 0.518 -6.180 1.00 96.19 80 LEU A CA 1
ATOM 591 C C . LEU A 1 80 ? 11.962 1.240 -4.865 1.00 96.19 80 LEU A C 1
ATOM 593 O O . LEU A 1 80 ? 11.293 0.661 -3.999 1.00 96.19 80 LEU A O 1
ATOM 597 N N . LEU A 1 81 ? 12.394 2.493 -4.711 1.00 98.00 81 LEU A N 1
ATOM 598 C CA . LEU A 1 81 ? 11.918 3.338 -3.628 1.00 98.00 81 LEU A CA 1
ATOM 599 C C . LEU A 1 81 ? 10.430 3.642 -3.841 1.00 98.00 81 LEU A C 1
ATOM 601 O O . LEU A 1 81 ? 10.005 4.055 -4.922 1.00 98.00 81 LEU A O 1
ATOM 605 N N . LEU A 1 82 ? 9.638 3.414 -2.798 1.00 98.19 82 LEU A N 1
ATOM 606 C CA . LEU A 1 82 ? 8.191 3.566 -2.825 1.00 98.19 82 LEU A CA 1
ATOM 607 C C . LEU A 1 82 ? 7.768 4.786 -2.014 1.00 98.19 82 LEU A C 1
ATOM 609 O O . LEU A 1 82 ? 8.112 4.882 -0.835 1.00 98.19 82 LEU A O 1
ATOM 613 N N . LYS A 1 83 ? 6.944 5.651 -2.605 1.00 97.50 83 LYS A N 1
ATOM 614 C CA . LYS A 1 83 ? 6.123 6.630 -1.877 1.00 97.50 83 LYS A CA 1
ATOM 615 C C . LYS A 1 83 ? 4.658 6.248 -2.022 1.00 97.50 83 LYS A C 1
ATOM 617 O O . LYS A 1 83 ? 4.245 5.778 -3.080 1.00 97.50 83 LYS A O 1
ATOM 622 N N . VAL A 1 84 ? 3.876 6.445 -0.966 1.00 97.25 84 VAL A N 1
ATOM 623 C CA . VAL A 1 84 ? 2.466 6.052 -0.953 1.00 97.25 84 VAL A CA 1
ATOM 624 C C . VAL A 1 84 ? 1.623 7.017 -0.132 1.00 97.25 84 VAL A C 1
ATOM 626 O O . VAL A 1 84 ? 2.020 7.446 0.956 1.00 97.25 84 VAL A O 1
ATOM 629 N N . THR A 1 85 ? 0.436 7.305 -0.654 1.00 97.12 85 THR A N 1
ATOM 630 C CA . THR A 1 85 ? -0.618 8.074 0.007 1.00 97.12 85 THR A CA 1
ATOM 631 C C . THR A 1 85 ? -1.909 7.257 -0.016 1.00 97.12 85 THR A C 1
ATOM 633 O O . THR A 1 85 ? -2.227 6.627 -1.022 1.00 97.12 85 THR A O 1
ATOM 636 N N . ILE A 1 86 ? -2.649 7.240 1.093 1.00 95.94 86 ILE A N 1
ATOM 637 C CA . ILE A 1 86 ? -3.945 6.557 1.252 1.00 95.94 86 ILE A CA 1
ATOM 638 C C . ILE A 1 86 ? -4.854 7.486 2.060 1.00 95.94 86 ILE A C 1
ATOM 640 O O . ILE A 1 86 ? -4.582 7.763 3.231 1.00 95.94 86 ILE A O 1
ATOM 644 N N . GLY A 1 87 ? -5.938 7.962 1.452 1.00 93.00 87 GLY A N 1
ATOM 645 C CA . GLY A 1 87 ? -6.688 9.103 1.972 1.00 93.00 87 GLY A CA 1
ATOM 646 C C . GLY A 1 87 ? -5.776 10.327 2.065 1.00 93.00 87 GLY A C 1
ATOM 647 O O . GLY A 1 87 ? -4.986 10.583 1.162 1.00 93.00 87 GLY A O 1
ATOM 648 N N . ASP A 1 88 ? -5.830 11.024 3.195 1.00 91.38 88 ASP A N 1
ATOM 649 C CA . ASP A 1 88 ? -4.958 12.173 3.477 1.00 91.38 88 ASP A CA 1
ATOM 650 C C . ASP A 1 88 ? -3.612 11.766 4.110 1.00 91.38 88 ASP A C 1
ATOM 652 O O . ASP A 1 88 ? -2.738 12.601 4.353 1.00 91.38 88 ASP A O 1
ATOM 656 N N . ALA A 1 89 ? -3.425 10.478 4.412 1.00 93.94 89 ALA A N 1
ATOM 657 C CA . ALA A 1 89 ? -2.216 9.982 5.051 1.00 93.94 89 ALA A CA 1
ATOM 658 C C . ALA A 1 89 ? -1.112 9.767 4.013 1.00 93.94 89 ALA A C 1
ATOM 660 O O . ALA A 1 89 ? -1.304 9.046 3.035 1.00 93.94 89 ALA A O 1
ATOM 661 N N . THR A 1 90 ? 0.063 10.348 4.254 1.00 95.00 90 THR A N 1
ATOM 662 C CA . THR A 1 90 ? 1.264 10.135 3.434 1.00 95.00 90 THR A CA 1
ATOM 663 C C . THR A 1 90 ? 2.307 9.383 4.244 1.00 95.00 90 THR A C 1
ATOM 665 O O . THR A 1 90 ? 2.689 9.813 5.334 1.00 95.00 90 THR A O 1
ATOM 668 N N . TRP A 1 91 ? 2.774 8.257 3.713 1.00 93.88 91 TRP A N 1
ATOM 669 C CA . TRP A 1 91 ? 3.830 7.466 4.333 1.00 93.88 91 TRP A CA 1
ATOM 670 C C . TRP A 1 91 ? 5.207 7.937 3.856 1.00 93.88 91 TRP A C 1
ATOM 672 O O . TRP A 1 91 ? 5.348 8.367 2.708 1.00 93.88 91 TRP A O 1
ATOM 682 N N . PRO A 1 92 ? 6.241 7.839 4.710 1.00 95.56 92 PRO A N 1
ATOM 683 C CA . PRO A 1 92 ? 7.604 8.133 4.294 1.00 95.56 92 PRO A CA 1
ATOM 684 C C . PRO A 1 92 ? 8.051 7.189 3.173 1.00 95.56 92 PRO A C 1
ATOM 686 O O . PRO A 1 92 ? 7.611 6.039 3.100 1.00 95.56 92 PRO A O 1
ATOM 689 N N . ALA A 1 93 ? 8.960 7.675 2.327 1.00 97.00 93 ALA A N 1
ATOM 690 C CA . ALA A 1 93 ? 9.553 6.860 1.279 1.00 97.00 93 ALA A CA 1
ATOM 691 C C . ALA A 1 93 ? 10.271 5.639 1.880 1.00 97.00 93 ALA A C 1
ATOM 693 O O . ALA A 1 93 ? 10.989 5.770 2.875 1.00 97.00 93 ALA A O 1
ATOM 694 N N . ALA A 1 94 ? 10.090 4.461 1.283 1.00 97.88 94 ALA A N 1
ATOM 695 C CA . ALA A 1 94 ? 10.635 3.216 1.815 1.00 97.88 94 ALA A CA 1
ATOM 696 C C . ALA A 1 94 ? 11.194 2.307 0.718 1.00 97.88 94 ALA A C 1
ATOM 698 O O . ALA A 1 94 ? 10.619 2.179 -0.361 1.00 97.88 94 ALA A O 1
ATOM 699 N N . ALA A 1 95 ? 12.303 1.637 1.025 1.00 98.19 95 ALA A N 1
ATOM 700 C CA . ALA A 1 95 ? 12.816 0.524 0.234 1.00 98.19 95 ALA A CA 1
ATOM 701 C C . ALA A 1 95 ? 12.043 -0.769 0.570 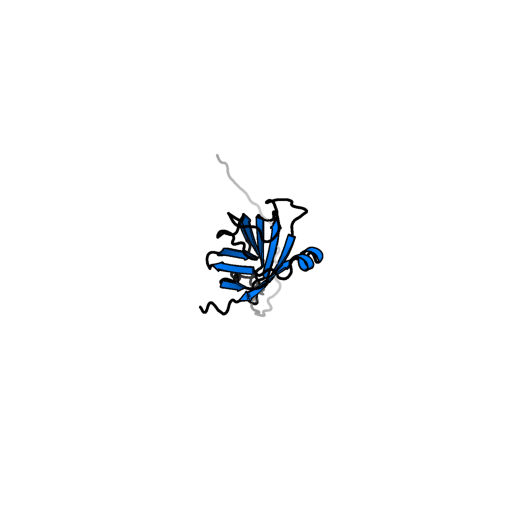1.00 98.19 95 ALA A C 1
ATOM 703 O O . ALA A 1 95 ? 11.501 -0.888 1.679 1.00 98.19 95 ALA A O 1
ATOM 704 N N . PRO A 1 96 ? 11.988 -1.757 -0.342 1.00 98.00 96 PRO A N 1
ATOM 705 C CA . PRO A 1 96 ? 11.342 -3.027 -0.047 1.00 98.00 96 PRO A CA 1
ATOM 706 C C . PRO A 1 96 ? 12.112 -3.773 1.049 1.00 98.00 96 PRO A C 1
ATOM 708 O O . PRO A 1 96 ? 13.335 -3.897 0.996 1.00 98.00 96 PRO A O 1
ATOM 711 N N . VAL A 1 97 ? 11.390 -4.329 2.021 1.00 98.06 97 VAL A N 1
ATOM 712 C CA . VAL A 1 97 ? 11.969 -5.245 3.020 1.00 98.06 97 VAL A CA 1
ATOM 713 C C . VAL A 1 97 ? 12.212 -6.636 2.435 1.00 98.06 97 VAL A C 1
ATOM 715 O O . VAL A 1 97 ? 12.996 -7.411 2.979 1.00 98.06 97 VAL A O 1
ATOM 718 N N . GLN A 1 98 ? 11.539 -6.960 1.328 1.00 96.81 98 GLN A N 1
ATOM 719 C CA . GLN A 1 98 ? 11.751 -8.189 0.580 1.00 96.81 98 GLN A CA 1
ATOM 720 C C . GLN 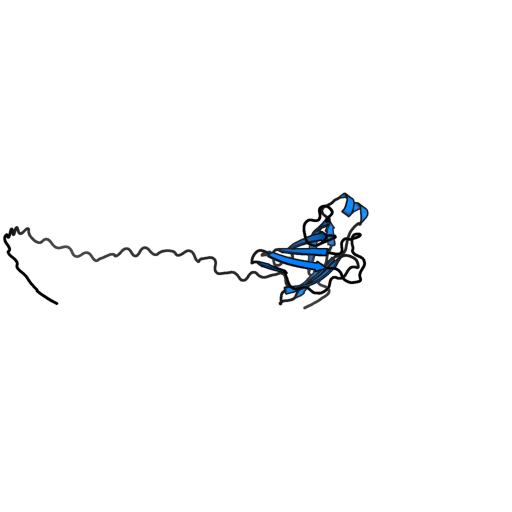A 1 98 ? 11.621 -7.927 -0.920 1.00 96.81 98 GLN A C 1
ATOM 722 O O . GLN A 1 98 ? 10.653 -7.314 -1.370 1.00 96.81 98 GLN A O 1
ATOM 727 N N . ARG A 1 99 ? 12.579 -8.450 -1.692 1.00 95.31 99 ARG A N 1
ATOM 728 C CA . ARG A 1 99 ? 12.602 -8.394 -3.156 1.00 95.31 99 ARG A CA 1
ATOM 729 C C . ARG A 1 99 ? 12.759 -9.803 -3.715 1.00 95.31 99 ARG A C 1
ATOM 731 O O . ARG A 1 99 ? 13.818 -10.406 -3.572 1.00 95.31 99 ARG A O 1
ATOM 738 N N . LEU A 1 100 ? 11.709 -10.315 -4.346 1.00 92.44 100 LEU A N 1
ATOM 739 C CA . LEU A 1 100 ? 11.681 -11.611 -5.027 1.00 92.44 100 LEU A CA 1
ATOM 740 C C . LEU A 1 100 ? 11.199 -11.416 -6.459 1.00 92.44 100 LEU A C 1
ATOM 742 O O . LEU A 1 100 ? 10.403 -10.526 -6.710 1.00 92.44 100 LEU A O 1
ATOM 746 N N . SER A 1 101 ? 11.574 -12.302 -7.380 1.00 89.38 101 SER A N 1
ATOM 747 C CA . SER A 1 101 ? 11.046 -12.288 -8.756 1.00 89.38 101 SER A CA 1
ATOM 748 C C . SER A 1 101 ? 9.511 -12.314 -8.834 1.00 89.38 101 SER A C 1
ATOM 750 O O . SER A 1 101 ? 8.941 -11.883 -9.827 1.00 89.38 101 SER A O 1
ATOM 752 N N . SER A 1 102 ? 8.834 -12.798 -7.793 1.00 91.81 102 SER A N 1
ATOM 753 C CA . SER A 1 102 ? 7.377 -12.865 -7.712 1.00 91.81 102 SER A CA 1
ATOM 754 C C . SER A 1 102 ? 6.719 -11.715 -6.948 1.00 91.81 102 SER A C 1
ATOM 756 O O . SER A 1 102 ? 5.500 -11.598 -7.032 1.00 91.81 102 SER A O 1
ATOM 758 N N . ARG A 1 103 ? 7.462 -10.896 -6.183 1.00 95.31 103 ARG A N 1
ATOM 759 C CA . ARG A 1 103 ? 6.886 -9.787 -5.397 1.00 95.31 103 ARG A CA 1
ATOM 760 C C . ARG A 1 103 ? 7.913 -8.817 -4.811 1.00 95.31 103 ARG A C 1
ATOM 762 O O . ARG A 1 103 ? 9.031 -9.207 -4.460 1.00 95.31 103 ARG A O 1
ATOM 769 N N . LEU A 1 104 ? 7.456 -7.597 -4.544 1.00 97.62 104 LEU A N 1
ATOM 770 C CA . LEU A 1 104 ? 8.061 -6.674 -3.580 1.00 97.62 104 LEU A CA 1
ATOM 771 C C . LEU A 1 104 ? 7.186 -6.594 -2.331 1.00 97.62 104 LEU A C 1
ATOM 773 O O . LEU A 1 104 ? 5.967 -6.507 -2.443 1.00 97.62 104 LEU A O 1
ATOM 777 N N . GLU A 1 105 ? 7.799 -6.591 -1.150 1.00 98.38 105 GLU A N 1
ATOM 778 C CA . GLU A 1 105 ? 7.106 -6.326 0.115 1.00 98.38 105 GLU A CA 1
ATOM 779 C C . GLU A 1 105 ? 7.690 -5.076 0.769 1.00 98.38 105 GLU A C 1
ATOM 781 O O . GLU A 1 105 ? 8.904 -4.969 0.951 1.00 98.38 105 GLU A O 1
ATOM 786 N N . TYR A 1 106 ? 6.817 -4.160 1.176 1.00 98.62 106 TYR A N 1
ATOM 787 C CA . TYR A 1 106 ? 7.149 -2.948 1.915 1.00 98.62 106 TYR A CA 1
ATOM 788 C C . TYR A 1 106 ? 6.476 -2.980 3.281 1.00 98.62 106 TYR A C 1
ATOM 790 O O . TYR A 1 106 ? 5.345 -3.448 3.418 1.00 98.62 106 TYR A O 1
ATOM 798 N N . ARG A 1 107 ? 7.163 -2.455 4.297 1.00 98.38 107 ARG A N 1
ATOM 799 C CA . ARG A 1 107 ? 6.634 -2.288 5.656 1.00 98.38 107 ARG A CA 1
ATOM 800 C C . ARG A 1 107 ? 6.929 -0.873 6.113 1.00 98.38 107 ARG A C 1
ATOM 802 O O . ARG A 1 107 ? 8.086 -0.538 6.346 1.00 98.38 107 ARG A O 1
ATOM 809 N N . ILE A 1 108 ? 5.895 -0.047 6.210 1.00 97.75 108 ILE A N 1
ATOM 810 C CA . ILE A 1 108 ? 6.046 1.394 6.400 1.00 97.75 108 ILE A CA 1
ATOM 811 C C . ILE A 1 108 ? 5.187 1.848 7.570 1.00 97.75 108 ILE A C 1
ATOM 813 O O . ILE A 1 108 ? 3.997 1.542 7.638 1.00 97.75 108 ILE A O 1
ATOM 817 N N . LYS A 1 109 ? 5.794 2.566 8.512 1.00 96.62 109 LYS A N 1
ATOM 818 C CA . LYS A 1 109 ? 5.073 3.191 9.619 1.00 96.62 109 LYS A CA 1
ATOM 819 C C . LYS A 1 109 ? 4.739 4.631 9.246 1.00 96.62 109 LYS A C 1
ATOM 821 O O . LYS A 1 109 ? 5.604 5.362 8.770 1.00 96.62 109 LYS A O 1
ATOM 826 N N . LEU A 1 110 ? 3.491 5.023 9.455 1.00 94.50 110 LEU A N 1
ATOM 827 C CA . LEU A 1 110 ? 3.021 6.384 9.261 1.00 94.50 110 LEU A CA 1
ATOM 828 C C . LEU A 1 110 ? 3.671 7.308 10.299 1.00 94.50 110 LEU A C 1
ATOM 830 O O . LEU A 1 110 ? 3.816 6.941 11.467 1.00 94.50 110 LEU A O 1
ATOM 834 N N . MET A 1 111 ? 4.056 8.513 9.882 1.00 89.50 111 MET A N 1
ATOM 835 C CA . MET A 1 111 ? 4.707 9.496 10.748 1.00 89.50 111 MET A CA 1
ATOM 836 C C . MET A 1 111 ? 3.903 10.794 10.773 1.00 89.50 111 MET A C 1
ATOM 838 O O . MET A 1 111 ? 3.707 11.414 9.736 1.00 89.50 111 MET A O 1
ATOM 842 N N . GLY A 1 112 ? 3.443 11.211 11.956 1.00 73.25 112 GLY A N 1
ATOM 843 C CA . GLY A 1 112 ? 2.860 12.542 12.185 1.00 73.25 112 GLY A CA 1
ATOM 844 C C . GLY A 1 112 ? 1.493 12.822 11.545 1.00 73.25 112 GLY A C 1
ATOM 845 O O . GLY A 1 112 ? 0.925 13.875 11.812 1.00 73.25 112 GLY A O 1
ATOM 846 N N . ALA A 1 113 ? 0.945 11.903 10.746 1.00 79.88 113 ALA A N 1
ATOM 847 C CA . ALA A 1 113 ? -0.358 12.041 10.100 1.00 79.88 113 ALA A CA 1
ATOM 848 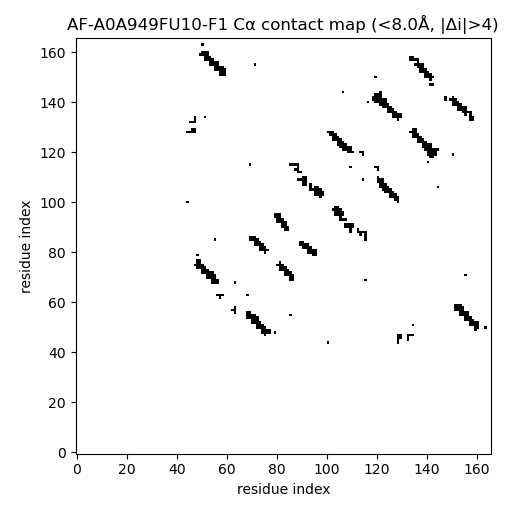C C . ALA A 1 113 ? -1.426 11.152 10.755 1.00 79.88 113 ALA A C 1
ATOM 850 O O . ALA A 1 113 ? -1.126 10.092 11.314 1.00 79.88 113 ALA A O 1
ATOM 851 N N . ALA A 1 114 ? -2.689 11.571 10.654 1.00 81.25 114 ALA A N 1
ATOM 852 C CA . ALA A 1 114 ? -3.816 10.732 11.038 1.00 81.25 114 ALA A CA 1
ATOM 853 C C . ALA A 1 114 ? -3.921 9.539 10.070 1.00 81.25 114 ALA A C 1
ATOM 855 O O . ALA A 1 114 ? -3.865 9.738 8.856 1.00 81.25 114 ALA A O 1
ATOM 856 N N . PRO A 1 115 ? -4.070 8.300 10.568 1.00 84.75 115 PRO A N 1
ATOM 857 C CA . PRO A 1 115 ? -4.186 7.143 9.696 1.00 84.75 115 PRO A CA 1
ATOM 858 C C . PRO A 1 115 ? -5.545 7.128 8.977 1.00 84.75 115 PRO A C 1
ATOM 860 O O . PRO A 1 115 ? -6.548 7.572 9.546 1.00 84.75 115 PRO A O 1
ATOM 863 N N . PRO A 1 116 ? -5.632 6.537 7.770 1.00 85.12 116 PRO A N 1
ATOM 864 C CA . PRO A 1 116 ? -6.889 6.455 7.020 1.00 85.12 116 PRO A CA 1
ATOM 865 C C . PRO A 1 116 ? -7.945 5.629 7.766 1.00 85.12 116 PRO A C 1
ATOM 867 O O . PRO A 1 116 ? -9.148 5.827 7.600 1.00 85.12 116 PRO A O 1
ATOM 870 N N . LEU A 1 117 ? -7.511 4.714 8.636 1.00 90.12 117 LEU A N 1
ATOM 871 C CA . LEU A 1 117 ? -8.337 3.941 9.558 1.00 90.12 117 LEU A CA 1
ATOM 872 C C . LEU A 1 117 ? -7.807 4.128 10.981 1.00 90.12 117 LEU A C 1
ATOM 874 O O . LEU A 1 117 ? -6.598 4.099 11.196 1.00 90.12 117 LEU A O 1
ATOM 878 N N . ALA A 1 118 ? -8.703 4.317 11.952 1.00 90.25 118 ALA A N 1
ATOM 879 C CA . ALA A 1 118 ? -8.321 4.607 13.333 1.00 90.25 118 ALA A CA 1
ATOM 880 C C . ALA A 1 118 ? -7.334 3.559 13.881 1.00 90.25 118 ALA A C 1
ATOM 882 O O . ALA A 1 118 ? -7.590 2.356 13.831 1.00 90.25 118 ALA A O 1
ATOM 883 N N . GLY A 1 119 ? -6.187 4.031 14.379 1.00 91.75 119 GLY A N 1
ATOM 884 C CA . GLY A 1 119 ? -5.131 3.176 14.927 1.00 91.75 119 GLY A CA 1
ATOM 885 C C . GLY A 1 119 ? -4.422 2.279 13.905 1.00 91.75 119 GLY A C 1
ATOM 886 O O . GLY A 1 119 ? -3.754 1.333 14.315 1.00 91.75 119 GLY A O 1
ATOM 887 N N . LYS A 1 120 ? -4.576 2.526 12.595 1.00 95.19 120 LYS A N 1
ATOM 888 C CA . LYS A 1 120 ? -3.899 1.774 11.530 1.00 95.19 120 LYS A CA 1
ATOM 889 C C . LYS A 1 120 ? -2.753 2.564 10.903 1.00 95.19 120 LYS A C 1
ATOM 891 O O . LYS A 1 120 ? -2.830 3.009 9.761 1.00 95.19 120 LYS A O 1
ATOM 896 N N . ASP A 1 121 ? -1.696 2.748 11.680 1.00 96.38 121 ASP A N 1
ATOM 897 C CA . ASP A 1 121 ? -0.485 3.493 11.327 1.00 96.38 121 ASP A CA 1
ATOM 898 C C . ASP A 1 121 ? 0.614 2.623 10.687 1.00 96.38 121 ASP A C 1
ATOM 900 O O . ASP A 1 121 ? 1.653 3.143 10.294 1.00 96.38 121 ASP A O 1
ATOM 904 N N . HIS A 1 122 ? 0.413 1.312 10.542 1.00 97.81 122 HIS A N 1
ATOM 905 C CA . HIS A 1 122 ? 1.375 0.407 9.910 1.00 97.81 122 HIS A CA 1
ATOM 906 C C . HIS A 1 122 ? 0.835 -0.104 8.574 1.00 97.81 122 HIS A C 1
ATOM 908 O O . HIS A 1 122 ? -0.181 -0.794 8.532 1.00 97.81 122 HIS A O 1
ATOM 914 N N . LEU A 1 123 ? 1.541 0.188 7.487 1.00 98.25 123 LEU A N 1
ATOM 915 C CA . LEU A 1 123 ? 1.235 -0.295 6.146 1.00 98.25 123 LEU A CA 1
ATOM 916 C C . LEU A 1 123 ? 2.162 -1.457 5.791 1.00 98.25 123 LEU A C 1
ATOM 918 O O . LEU A 1 123 ? 3.386 -1.334 5.862 1.00 98.25 123 LEU A O 1
ATOM 922 N N . VAL A 1 124 ? 1.577 -2.576 5.378 1.00 98.44 124 VAL A N 1
ATOM 923 C CA . VAL A 1 124 ? 2.268 -3.587 4.573 1.00 98.44 124 VAL A CA 1
ATOM 924 C C . VAL A 1 124 ? 1.725 -3.471 3.162 1.00 98.44 124 VAL A C 1
ATOM 926 O O . VAL A 1 124 ? 0.518 -3.593 2.987 1.00 98.44 124 VAL A O 1
ATOM 929 N N . LEU A 1 125 ? 2.589 -3.235 2.182 1.00 98.50 125 LEU A N 1
ATOM 930 C CA . LEU A 1 125 ? 2.209 -3.203 0.771 1.00 98.50 125 LEU A CA 1
ATOM 931 C C . LEU A 1 125 ? 2.958 -4.307 0.035 1.00 98.50 125 LEU A C 1
ATOM 933 O O . LEU A 1 125 ? 4.174 -4.438 0.187 1.00 98.50 125 LEU A O 1
ATOM 937 N N . ILE A 1 126 ? 2.233 -5.091 -0.752 1.00 98.44 126 ILE A N 1
ATOM 938 C CA . ILE A 1 126 ? 2.779 -6.179 -1.555 1.00 98.44 126 ILE A CA 1
ATOM 939 C C . ILE A 1 126 ? 2.502 -5.842 -3.012 1.00 98.44 126 ILE A C 1
ATOM 941 O O . ILE A 1 126 ? 1.342 -5.726 -3.387 1.00 98.44 126 ILE A O 1
ATOM 945 N N . ILE A 1 127 ? 3.554 -5.685 -3.814 1.00 97.81 127 ILE A N 1
ATOM 946 C CA . ILE A 1 127 ? 3.444 -5.447 -5.257 1.00 97.81 127 ILE A CA 1
ATOM 947 C C . ILE A 1 127 ? 3.798 -6.739 -5.988 1.00 97.81 127 ILE A C 1
ATOM 949 O O . ILE A 1 127 ? 4.919 -7.236 -5.846 1.00 97.81 127 ILE A O 1
ATOM 953 N N . THR A 1 128 ? 2.867 -7.254 -6.787 1.00 96.19 128 THR A N 1
ATOM 954 C CA . THR A 1 128 ? 3.056 -8.460 -7.604 1.00 96.19 128 THR A CA 1
ATOM 955 C C . THR A 1 128 ? 3.328 -8.049 -9.057 1.00 96.19 128 THR A C 1
ATOM 957 O O . THR A 1 128 ? 2.530 -7.320 -9.647 1.00 96.19 128 THR A O 1
ATOM 960 N N . PRO A 1 129 ? 4.452 -8.467 -9.668 1.00 90.94 129 PRO A N 1
ATOM 961 C CA . PRO A 1 129 ? 4.729 -8.184 -11.072 1.00 90.94 129 PRO A CA 1
ATOM 962 C C . PRO A 1 129 ? 3.672 -8.800 -11.987 1.00 90.94 129 PRO A C 1
ATOM 964 O O . PRO A 1 129 ? 3.283 -9.956 -11.812 1.00 90.94 129 PRO A O 1
ATOM 967 N N . ARG A 1 130 ? 3.264 -8.051 -13.013 1.00 90.38 130 ARG A N 1
ATOM 968 C CA . ARG A 1 130 ? 2.383 -8.533 -14.080 1.00 90.38 130 ARG A CA 1
ATOM 969 C C . ARG A 1 130 ? 3.063 -8.384 -15.432 1.00 90.38 130 ARG A C 1
ATOM 971 O O . ARG A 1 130 ? 3.757 -7.404 -15.687 1.00 90.38 130 ARG A O 1
ATOM 978 N N . THR A 1 131 ? 2.807 -9.328 -16.331 1.00 85.69 131 THR A N 1
ATOM 979 C CA . THR A 1 131 ? 3.356 -9.316 -17.697 1.00 85.69 131 THR A CA 1
ATOM 980 C C . THR A 1 131 ? 2.743 -8.234 -18.586 1.00 85.69 131 THR A C 1
ATOM 982 O O . THR A 1 131 ? 3.319 -7.890 -19.609 1.00 85.69 131 THR A O 1
ATOM 985 N N . ASP A 1 132 ? 1.579 -7.696 -18.211 1.00 86.69 132 ASP A N 1
ATOM 986 C CA . ASP A 1 132 ? 0.879 -6.622 -18.927 1.00 86.69 132 ASP A CA 1
ATOM 987 C C . ASP A 1 132 ? 1.326 -5.212 -18.493 1.00 86.69 132 ASP A C 1
ATOM 989 O O . ASP A 1 132 ? 0.736 -4.219 -18.920 1.00 86.69 132 ASP A O 1
ATOM 993 N N . GLY A 1 133 ? 2.348 -5.116 -17.634 1.00 83.62 133 GLY A N 1
ATOM 994 C CA . GLY A 1 133 ? 2.889 -3.850 -17.136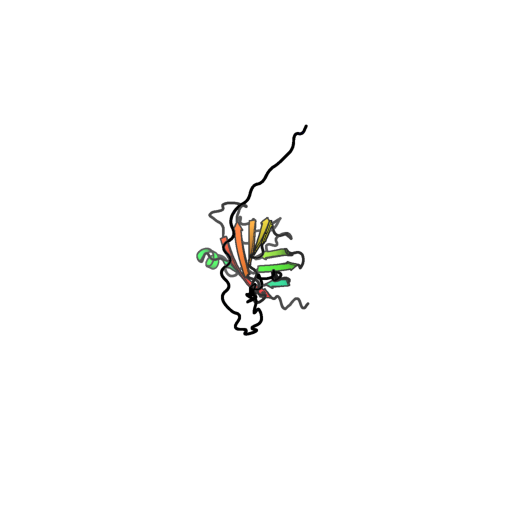 1.00 83.62 133 GLY A CA 1
ATOM 995 C C . GLY A 1 133 ? 1.965 -3.102 -16.172 1.00 83.62 133 GLY A C 1
ATOM 996 O O . GLY A 1 133 ? 2.288 -1.985 -15.772 1.00 83.62 133 GLY A O 1
ATOM 997 N N . ARG A 1 134 ? 0.821 -3.681 -15.784 1.00 90.56 134 ARG A N 1
ATOM 998 C CA . ARG A 1 134 ? -0.081 -3.081 -14.795 1.00 90.56 134 ARG A CA 1
ATOM 999 C C . ARG A 1 134 ? 0.465 -3.270 -13.383 1.00 90.56 134 ARG A C 1
ATOM 1001 O O . ARG A 1 134 ? 1.106 -4.275 -13.080 1.00 90.56 134 ARG A O 1
ATOM 1008 N N . LEU A 1 135 ? 0.141 -2.328 -12.504 1.00 94.25 135 LEU A N 1
ATOM 1009 C CA . LEU A 1 135 ? 0.359 -2.485 -11.073 1.00 94.25 135 LEU A CA 1
ATOM 1010 C C . LEU A 1 135 ? -0.680 -3.443 -10.478 1.00 94.25 135 LEU A C 1
ATOM 1012 O O . LEU A 1 135 ? -1.880 -3.229 -10.635 1.00 94.25 135 LEU A O 1
ATOM 1016 N N . ASP A 1 136 ? -0.195 -4.472 -9.788 1.00 96.75 136 ASP A N 1
ATOM 1017 C CA . ASP A 1 136 ? -0.973 -5.338 -8.901 1.00 96.75 136 ASP A CA 1
ATOM 1018 C C . ASP A 1 136 ? -0.470 -5.102 -7.485 1.00 96.75 136 ASP A C 1
ATOM 1020 O O . ASP A 1 136 ? 0.712 -5.342 -7.213 1.00 96.75 136 ASP A O 1
ATOM 1024 N N . ALA A 1 137 ? -1.319 -4.597 -6.595 1.00 98.19 137 ALA A N 1
ATOM 1025 C CA . ALA A 1 137 ? -0.889 -4.349 -5.231 1.00 98.19 137 ALA A CA 1
ATOM 1026 C C . ALA A 1 137 ? -1.981 -4.641 -4.207 1.00 98.19 137 ALA A C 1
ATOM 1028 O O . ALA A 1 137 ? -3.076 -4.085 -4.265 1.00 98.19 137 ALA A O 1
ATOM 1029 N N . ASP A 1 138 ? -1.630 -5.460 -3.222 1.00 98.50 138 ASP A N 1
ATOM 1030 C CA . ASP A 1 138 ? -2.438 -5.695 -2.033 1.00 98.50 138 ASP A CA 1
ATOM 1031 C C . ASP A 1 138 ? -1.824 -4.963 -0.844 1.00 98.50 138 ASP A C 1
ATOM 1033 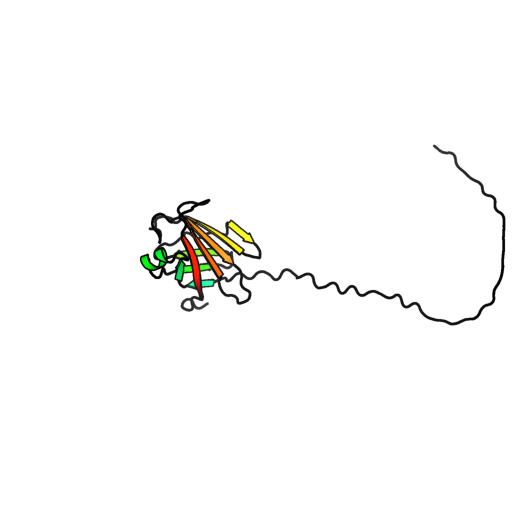O O . ASP A 1 138 ? -0.602 -4.805 -0.739 1.00 98.50 138 ASP A O 1
ATOM 1037 N N . PHE A 1 139 ? -2.671 -4.530 0.084 1.00 98.31 139 PHE A N 1
ATOM 1038 C CA . PHE A 1 139 ? -2.227 -3.832 1.279 1.00 98.31 139 PHE A CA 1
ATOM 1039 C C . PHE A 1 139 ? -2.858 -4.389 2.550 1.00 98.31 139 PHE A C 1
ATOM 1041 O O . PHE A 1 139 ? -4.016 -4.811 2.577 1.00 98.31 139 PHE A O 1
ATOM 1048 N N . HIS A 1 140 ? -2.101 -4.306 3.642 1.00 98.25 140 HIS A N 1
ATOM 1049 C CA . HIS A 1 140 ? -2.581 -4.497 5.003 1.00 98.25 140 HIS A CA 1
ATOM 1050 C C . HIS A 1 140 ? -2.353 -3.216 5.803 1.00 98.25 140 HIS A C 1
ATOM 1052 O O . HIS A 1 140 ? -1.213 -2.803 6.020 1.00 98.25 140 HIS A O 1
ATOM 1058 N N . LEU A 1 141 ? -3.436 -2.632 6.303 1.00 97.69 141 LEU A N 1
ATOM 1059 C CA . LEU A 1 141 ? -3.415 -1.564 7.293 1.00 97.69 141 LEU A CA 1
ATOM 1060 C C . LEU A 1 141 ? -3.522 -2.175 8.693 1.00 97.69 141 LEU A C 1
ATOM 1062 O O . LEU A 1 141 ? -4.501 -2.846 9.033 1.00 97.69 141 LEU A O 1
ATOM 1066 N N . LYS A 1 142 ? -2.493 -1.960 9.509 1.00 97.88 142 LYS A N 1
ATOM 1067 C CA . LYS A 1 142 ? -2.262 -2.644 10.786 1.00 97.88 142 LYS A CA 1
ATOM 1068 C C . LYS A 1 142 ? -1.987 -1.639 11.904 1.00 97.88 142 LYS A C 1
ATOM 1070 O O . LYS A 1 142 ? -1.570 -0.517 11.639 1.00 97.88 142 LYS A O 1
ATOM 1075 N N . SER A 1 143 ? -2.193 -2.053 13.150 1.00 96.69 143 SER A N 1
ATOM 1076 C CA . SER A 1 143 ? -1.798 -1.280 14.345 1.00 96.69 143 SER A CA 1
ATOM 1077 C C . SER A 1 143 ? -0.380 -1.591 14.835 1.00 96.69 143 SER A C 1
ATOM 1079 O O . SER A 1 143 ? 0.146 -0.926 15.723 1.00 96.69 143 SER A O 1
ATOM 1081 N N . ARG A 1 144 ? 0.237 -2.642 14.285 1.00 96.31 144 ARG A N 1
ATOM 1082 C CA . ARG A 1 144 ? 1.616 -3.059 14.556 1.00 96.31 144 ARG A CA 1
ATOM 1083 C C . ARG A 1 144 ? 2.145 -3.920 13.419 1.00 96.31 144 ARG A C 1
ATOM 1085 O O . ARG A 1 144 ? 1.372 -4.576 12.716 1.00 96.31 144 ARG A O 1
ATOM 1092 N N . PHE A 1 145 ? 3.464 -4.009 13.292 1.00 95.12 145 PHE A N 1
ATOM 1093 C CA . PHE A 1 145 ? 4.080 -5.079 12.510 1.00 95.12 145 PHE A CA 1
ATOM 1094 C C . PHE A 1 145 ? 3.995 -6.410 13.281 1.00 95.12 145 PHE A C 1
ATOM 1096 O O . PHE A 1 145 ? 4.205 -6.449 14.490 1.00 95.12 145 PHE A O 1
ATOM 1103 N N . GLY A 1 146 ? 3.635 -7.496 12.591 1.00 93.75 146 GLY A N 1
ATOM 1104 C CA . GLY A 1 146 ? 3.370 -8.813 13.186 1.00 93.75 146 GLY A CA 1
ATOM 1105 C C . GLY A 1 146 ? 1.909 -9.258 13.054 1.00 93.75 146 GLY A C 1
ATOM 1106 O O . GLY A 1 146 ? 1.165 -8.762 12.200 1.00 93.75 146 GLY A O 1
ATOM 1107 N N . LEU A 1 147 ? 1.488 -10.212 13.889 1.00 94.88 147 LEU A N 1
ATOM 1108 C CA . LEU A 1 147 ? 0.102 -10.683 13.909 1.00 94.88 147 LEU A CA 1
ATOM 1109 C C . LEU A 1 147 ? -0.820 -9.566 14.426 1.00 94.88 147 LEU A C 1
ATOM 1111 O O . LEU A 1 147 ? -0.695 -9.116 15.568 1.00 94.88 147 LEU A O 1
ATOM 1115 N N . ASP A 1 148 ? -1.745 -9.125 13.578 1.00 96.12 148 ASP A N 1
ATOM 1116 C CA . ASP A 1 148 ? -2.794 -8.151 13.897 1.00 96.12 148 ASP A CA 1
ATOM 1117 C C . ASP A 1 148 ? -4.106 -8.711 13.351 1.00 96.12 148 ASP A C 1
ATOM 1119 O O . ASP A 1 148 ? -4.310 -8.725 12.140 1.00 96.12 148 ASP A O 1
ATOM 1123 N N . LEU A 1 149 ? -4.956 -9.215 14.246 1.00 94.69 149 LEU A N 1
ATOM 1124 C CA . LEU A 1 149 ? -6.244 -9.813 13.889 1.00 94.69 149 LEU A CA 1
ATOM 1125 C C . LEU A 1 149 ? -7.279 -8.764 13.474 1.00 94.69 149 LEU A C 1
ATOM 1127 O O . LEU A 1 149 ? -8.249 -9.098 12.808 1.00 94.69 149 LEU A O 1
ATOM 1131 N N . GLY A 1 150 ? -7.068 -7.502 13.850 1.00 94.38 150 GLY A N 1
ATOM 1132 C CA . GLY A 1 150 ? -7.937 -6.400 13.459 1.00 94.38 150 GLY A CA 1
ATOM 1133 C C . GLY A 1 150 ? -7.450 -5.684 12.205 1.00 94.38 150 GLY A C 1
ATOM 1134 O O . GLY A 1 150 ? -7.844 -4.538 11.999 1.00 94.38 150 GLY A O 1
ATOM 1135 N N . MET A 1 151 ? -6.510 -6.250 11.441 1.00 96.69 151 MET A N 1
ATOM 1136 C CA . MET A 1 151 ? -5.965 -5.590 10.254 1.00 96.69 151 MET A CA 1
ATOM 1137 C C . MET A 1 151 ? -7.039 -5.385 9.185 1.00 96.69 151 MET A C 1
ATOM 1139 O O . MET A 1 151 ? -7.893 -6.241 8.975 1.00 96.69 151 MET A O 1
ATOM 1143 N N . ALA A 1 152 ? -6.960 -4.261 8.480 1.00 97.19 152 ALA A N 1
ATOM 1144 C CA . ALA A 1 152 ? -7.801 -4.011 7.323 1.00 97.19 152 ALA A CA 1
ATOM 1145 C C . ALA A 1 152 ? -7.015 -4.365 6.059 1.00 97.19 152 ALA A C 1
ATOM 1147 O O . ALA A 1 152 ? -5.957 -3.793 5.794 1.00 97.19 152 ALA A O 1
ATOM 1148 N N . VAL A 1 153 ? -7.521 -5.339 5.312 1.00 97.56 153 VAL A N 1
ATOM 1149 C CA . VAL A 1 153 ? -6.910 -5.840 4.078 1.00 97.56 153 VAL A CA 1
ATOM 1150 C C . VAL A 1 153 ? -7.650 -5.252 2.888 1.00 97.56 153 VAL A C 1
ATOM 1152 O O . VAL A 1 153 ? -8.878 -5.114 2.927 1.00 97.56 153 VAL A O 1
ATOM 1155 N N . GLY A 1 154 ? -6.926 -4.932 1.826 1.00 97.81 154 GLY A N 1
ATOM 1156 C CA . GLY A 1 154 ? -7.531 -4.501 0.579 1.00 97.81 154 GLY A CA 1
ATOM 1157 C C . GLY A 1 154 ? -6.597 -4.625 -0.610 1.00 97.81 154 GLY A C 1
ATOM 1158 O O . GLY A 1 154 ? -5.453 -5.057 -0.482 1.00 97.81 154 GLY A O 1
ATOM 1159 N N . HIS A 1 155 ? -7.123 -4.212 -1.755 1.00 98.19 155 HIS A N 1
ATOM 1160 C CA . HIS A 1 155 ? -6.417 -4.142 -3.024 1.00 98.19 155 HIS A CA 1
ATOM 1161 C C . HIS A 1 155 ? -6.370 -2.696 -3.507 1.00 98.19 155 HIS A C 1
ATOM 1163 O O . HIS A 1 155 ? -7.322 -1.937 -3.293 1.00 98.19 155 HIS A O 1
ATOM 1169 N N . PHE A 1 156 ? -5.282 -2.314 -4.162 1.00 98.25 156 PHE A N 1
ATOM 1170 C CA . PHE A 1 156 ? -5.181 -1.034 -4.840 1.00 98.25 156 PHE A CA 1
ATOM 1171 C C . PHE A 1 156 ? -5.675 -1.180 -6.280 1.00 98.25 156 PHE A C 1
ATOM 1173 O O . PHE A 1 156 ? -4.974 -1.722 -7.132 1.00 98.25 156 PHE A O 1
ATOM 1180 N N . ASP A 1 157 ? -6.878 -0.677 -6.560 1.00 97.00 157 ASP A N 1
ATOM 1181 C CA . ASP A 1 157 ? -7.448 -0.680 -7.909 1.00 97.00 157 ASP A CA 1
ATOM 1182 C C . ASP A 1 157 ? -6.762 0.421 -8.750 1.00 97.00 157 ASP A C 1
ATOM 1184 O O . ASP A 1 157 ? -7.285 1.519 -8.958 1.00 97.00 157 ASP A O 1
ATOM 1188 N N . ALA A 1 158 ? -5.528 0.136 -9.168 1.00 97.06 158 ALA A N 1
ATOM 1189 C CA . ALA A 1 158 ? -4.599 1.104 -9.730 1.00 97.06 158 ALA A CA 1
ATOM 1190 C C . ALA A 1 158 ? -4.797 1.352 -11.228 1.00 97.06 158 ALA A C 1
ATOM 1192 O O . ALA A 1 158 ? -5.045 0.440 -12.027 1.00 97.06 158 ALA A O 1
ATOM 1193 N N . ARG A 1 159 ? -4.548 2.596 -11.635 1.00 96.31 159 ARG A N 1
ATOM 1194 C CA . ARG A 1 159 ? -4.331 2.990 -13.029 1.00 96.31 159 ARG A CA 1
ATOM 1195 C C . ARG A 1 159 ? -3.110 3.908 -13.132 1.00 96.31 159 ARG A C 1
ATOM 1197 O O . ARG A 1 159 ? -2.811 4.607 -12.163 1.00 96.31 159 ARG A O 1
ATOM 1204 N N . PRO A 1 160 ? -2.428 3.948 -14.289 1.00 95.38 160 PRO A N 1
ATOM 1205 C CA . PRO A 1 160 ? -1.360 4.914 -14.507 1.00 95.38 160 PRO A CA 1
ATOM 1206 C C . PRO A 1 160 ? -1.877 6.339 -14.309 1.00 95.38 160 PRO A C 1
ATOM 1208 O O . PRO A 1 160 ? -2.977 6.680 -14.775 1.00 95.38 160 PRO A O 1
ATOM 1211 N N . ASP A 1 161 ? -1.089 7.169 -13.637 1.00 94.81 161 ASP A N 1
ATOM 1212 C CA . ASP A 1 161 ? -1.362 8.595 -13.569 1.00 94.81 161 ASP A CA 1
ATOM 1213 C C . ASP A 1 161 ? -0.953 9.258 -14.885 1.00 94.81 161 ASP A C 1
ATOM 1215 O O . ASP A 1 161 ? 0.223 9.381 -15.204 1.00 94.81 161 ASP A O 1
ATOM 1219 N N . ARG A 1 162 ? -1.945 9.668 -15.678 1.00 88.94 162 ARG A N 1
ATOM 1220 C CA . ARG A 1 162 ? -1.721 10.336 -16.968 1.00 88.94 162 ARG A CA 1
ATOM 1221 C C . ARG A 1 162 ? -1.554 11.848 -16.839 1.00 88.94 162 ARG A C 1
ATOM 1223 O O . ARG A 1 162 ? -1.305 12.501 -17.847 1.00 88.94 162 ARG A O 1
ATOM 1230 N N . SER A 1 163 ? -1.749 12.408 -15.643 1.00 85.12 163 SER A N 1
ATOM 1231 C CA . SER A 1 163 ? -1.517 13.836 -15.400 1.00 85.12 163 SER A CA 1
ATOM 1232 C C . SER A 1 163 ? -0.027 14.161 -15.286 1.00 85.12 163 SER A C 1
ATOM 1234 O O . SER A 1 163 ? 0.390 15.280 -15.573 1.00 85.12 163 SER A O 1
ATOM 1236 N N . ILE A 1 164 ? 0.773 13.153 -14.944 1.00 73.69 164 ILE A N 1
ATOM 1237 C CA . ILE A 1 164 ? 2.226 13.200 -14.915 1.00 73.69 164 ILE A CA 1
ATOM 1238 C C . ILE A 1 164 ? 2.691 12.614 -16.251 1.00 73.69 164 ILE A C 1
ATOM 1240 O O . ILE A 1 164 ? 2.886 11.409 -16.389 1.00 73.69 164 ILE A O 1
ATOM 1244 N N . ALA A 1 165 ? 2.743 13.455 -17.287 1.00 55.53 165 ALA A N 1
ATOM 1245 C CA . ALA A 1 165 ? 3.380 13.066 -18.542 1.00 55.53 165 ALA A CA 1
ATOM 1246 C C . ALA A 1 165 ? 4.872 12.750 -18.281 1.00 55.53 165 ALA A C 1
ATOM 1248 O O . ALA A 1 165 ? 5.458 13.388 -17.402 1.00 55.53 165 ALA A O 1
ATOM 1249 N N . PRO A 1 166 ? 5.463 11.769 -18.988 1.00 55.56 166 PRO A N 1
ATOM 1250 C CA . PRO A 1 166 ? 6.888 11.463 -18.875 1.00 55.56 166 PRO A CA 1
ATOM 1251 C C . PRO A 1 166 ? 7.780 12.637 -19.293 1.00 55.56 166 PRO A C 1
ATOM 1253 O O . PRO A 1 166 ? 7.353 13.430 -20.166 1.00 55.56 166 PRO A O 1
#

Nearest PDB structures (foldseek):
  8hta-assembly1_A  TM=3.972E-01  e=1.717E-01  Homo sapiens
  2fwv-assembly1_A  TM=5.175E-01  e=9.991E-01  Mycobacterium tuberculosis H37Rv
  6liy-assembly1_A  TM=3.347E-01  e=1.896E+00  Arabidopsis thaliana

Foldseek 3Di:
DDDDDDDDDDDDDDDDDDDDDDDDDDDDPPPPPPPPPPPPDPPPQDFLAAKKKFWFFWPDPVVCVVLPTWIKIWHQHPQRFIWIDTHNFTWDTFHFPDDDSFKTWDWTFTDPDQDSDHLQRIKIKIWGGDPVSDTWIKIWRANDPDDGPPITIGTGPIDHDPVPDD

Radius of gyration: 34.6 Å; Cα contacts (8 Å, |Δi|>4): 286; chains: 1; bounding box: 82×86×63 Å

Sequence (166 aa):
MSLERAGAVSWRRAVLVLTAGAVLGLHACALAQSTAHPSPETAAVAYPVGHWVGEARLFDRALRQQRGPIPMSIELAPDLLLKVTIGDATWPAAAPVQRLSSRLEYRIKLMGAAPPLAGKDHLVLIITPRTDGRLDADFHLKSRFGLDLGMAVGHFDARPDRSIAP

Secondary structure (DSSP, 8-state):
-------------------------------------------------EEEEEEEEES-HHHHHHH---EEEEEE-TT--EEEEETTEEEEEE--SEEETTEEEEEEE--SS--SSTT--EEEEEEE--TTS--EEEEEEESSSS--TTPEEEEEEEEE-SSS--

Solvent-accessible surface area (backbone atoms only — not comparable to full-atom values): 10318 Å² total; per-residue (Å²): 137,89,83,80,88,83,83,88,84,87,89,81,90,83,89,81,90,80,81,90,81,90,78,92,77,81,88,76,79,81,74,78,76,75,77,71,69,79,68,83,68,80,70,78,72,60,66,57,60,44,51,33,35,41,34,50,45,49,68,51,64,67,61,33,68,75,66,50,88,32,47,27,37,38,37,30,42,94,89,49,41,31,37,43,33,40,54,92,20,58,40,67,73,39,63,58,79,39,85,51,88,72,34,38,33,33,77,44,64,53,61,101,56,70,46,76,43,90,73,28,43,24,39,38,42,37,39,38,61,39,97,84,59,50,68,41,36,40,38,37,36,16,73,50,92,73,98,51,93,84,44,49,43,29,37,43,61,56,41,76,42,76,88,62,70,133